Protein AF-A0A7K4CAN7-F1 (afdb_monomer_lite)

pLDDT: mean 80.44, std 15.15, range [40.84, 98.12]

Structure (mmCIF, N/CA/C/O backbone):
data_AF-A0A7K4CAN7-F1
#
_entry.id   AF-A0A7K4CAN7-F1
#
loop_
_atom_site.group_PDB
_atom_site.id
_atom_site.type_symbol
_atom_site.label_atom_id
_atom_site.label_alt_id
_atom_site.label_comp_id
_atom_site.label_asym_id
_atom_site.label_entity_id
_atom_site.label_seq_id
_atom_site.pdbx_PDB_ins_code
_atom_site.Cartn_x
_atom_site.Cartn_y
_atom_site.Cartn_z
_atom_site.occupancy
_atom_site.B_iso_or_equiv
_atom_site.auth_seq_id
_atom_site.auth_comp_id
_atom_site.auth_asym_id
_atom_site.auth_atom_id
_atom_site.pdbx_PDB_model_num
ATOM 1 N N . MET A 1 1 ? 26.490 -13.461 -46.077 1.00 40.84 1 MET A N 1
ATOM 2 C CA . MET A 1 1 ? 25.427 -13.145 -45.101 1.00 40.84 1 MET A CA 1
ATOM 3 C C . MET A 1 1 ? 25.954 -12.012 -44.237 1.00 40.84 1 MET A C 1
ATOM 5 O O . MET A 1 1 ? 26.780 -12.261 -43.373 1.00 40.84 1 MET A O 1
ATOM 9 N N . ALA A 1 2 ? 25.619 -10.766 -44.578 1.00 46.22 2 ALA A N 1
ATOM 10 C CA . ALA A 1 2 ? 26.085 -9.596 -43.839 1.00 46.22 2 ALA A CA 1
ATOM 11 C C . ALA A 1 2 ? 25.209 -9.437 -42.591 1.00 46.22 2 ALA A C 1
ATOM 13 O O . ALA A 1 2 ? 24.004 -9.222 -42.710 1.00 46.22 2 ALA A O 1
ATOM 14 N N . GLY A 1 3 ? 25.801 -9.621 -41.411 1.00 54.19 3 GLY A N 1
ATOM 15 C CA . GLY A 1 3 ? 25.142 -9.324 -40.145 1.00 54.19 3 GLY A CA 1
ATOM 16 C C . GLY A 1 3 ? 24.898 -7.823 -40.062 1.00 54.19 3 GLY A C 1
ATOM 17 O O . GLY A 1 3 ? 25.831 -7.035 -40.172 1.00 54.19 3 GLY A O 1
ATOM 18 N N . THR A 1 4 ? 23.641 -7.421 -39.922 1.00 58.44 4 THR A N 1
ATOM 19 C CA . THR A 1 4 ? 23.259 -6.025 -39.719 1.00 58.44 4 THR A CA 1
ATOM 20 C C . THR A 1 4 ? 23.749 -5.570 -38.346 1.00 58.44 4 THR A C 1
ATOM 22 O O . THR A 1 4 ? 23.140 -5.899 -37.326 1.00 58.44 4 THR A O 1
ATOM 25 N N . GLU A 1 5 ? 24.858 -4.834 -38.307 1.00 65.38 5 GLU A N 1
ATOM 26 C CA . GLU A 1 5 ? 25.271 -4.092 -37.118 1.00 65.38 5 GLU A CA 1
ATOM 27 C C . GLU A 1 5 ? 24.207 -3.037 -36.808 1.00 65.38 5 GLU A C 1
ATOM 29 O O . GLU A 1 5 ? 23.770 -2.270 -37.665 1.00 65.38 5 GLU A O 1
ATOM 34 N N . SER A 1 6 ? 23.720 -3.038 -35.573 1.00 68.75 6 SER A N 1
ATOM 35 C CA . SER A 1 6 ? 22.721 -2.071 -35.142 1.00 68.75 6 SER A CA 1
ATOM 36 C C . SER A 1 6 ? 23.409 -0.745 -34.824 1.00 68.75 6 SER A C 1
ATOM 38 O O . SER A 1 6 ? 24.356 -0.754 -34.040 1.00 68.75 6 SER A O 1
ATOM 40 N N . PRO A 1 7 ? 22.918 0.396 -35.337 1.00 75.06 7 PRO A N 1
ATOM 41 C CA . PRO A 1 7 ? 23.566 1.699 -35.160 1.00 75.06 7 PRO A CA 1
ATOM 42 C C . PRO A 1 7 ? 23.444 2.260 -33.732 1.00 75.06 7 PRO A C 1
ATOM 44 O O . PRO A 1 7 ? 23.901 3.365 -33.452 1.00 75.06 7 PRO A O 1
ATOM 47 N N . HIS A 1 8 ? 22.790 1.535 -32.823 1.00 74.25 8 HIS A N 1
ATOM 48 C CA . HIS A 1 8 ? 22.516 2.006 -31.473 1.00 74.25 8 HIS A CA 1
ATOM 49 C C . HIS A 1 8 ? 23.664 1.681 -30.526 1.00 74.25 8 HIS A C 1
ATOM 51 O O . HIS A 1 8 ? 24.154 0.551 -30.489 1.00 74.25 8 HIS A O 1
ATOM 57 N N . SER A 1 9 ? 24.041 2.664 -29.703 1.00 86.62 9 SER A N 1
ATOM 58 C CA . SER A 1 9 ? 25.082 2.458 -28.703 1.00 86.62 9 SER A CA 1
ATOM 59 C C . SER A 1 9 ? 24.679 1.329 -27.736 1.00 86.62 9 SER A C 1
ATOM 61 O O . SER A 1 9 ? 23.508 1.229 -27.343 1.00 86.62 9 SER A O 1
ATOM 63 N N . PRO A 1 10 ? 25.629 0.476 -27.312 1.00 87.06 10 PRO A N 1
ATOM 64 C CA . PRO A 1 10 ? 25.378 -0.559 -26.306 1.00 87.06 10 PRO A CA 1
ATOM 65 C C . PRO A 1 10 ? 24.750 -0.002 -25.021 1.00 87.06 10 PRO A C 1
ATOM 67 O O . PRO A 1 10 ? 23.915 -0.655 -24.398 1.00 87.06 10 PRO A O 1
ATOM 70 N N . LEU A 1 11 ? 25.090 1.241 -24.671 1.00 89.12 11 LEU A N 1
ATOM 71 C CA . LEU A 1 11 ? 24.530 1.952 -23.527 1.00 89.12 11 LEU A CA 1
ATOM 72 C C . LEU A 1 11 ? 23.033 2.233 -23.705 1.00 89.12 11 LEU A C 1
ATOM 74 O O . LEU A 1 11 ? 22.258 1.978 -22.789 1.00 89.12 11 LEU A O 1
ATOM 78 N N . ALA A 1 12 ? 22.600 2.686 -24.885 1.00 91.12 12 ALA A N 1
ATOM 79 C CA . ALA A 1 12 ? 21.184 2.952 -25.147 1.00 91.12 12 ALA A CA 1
ATOM 80 C C . ALA A 1 12 ? 20.324 1.686 -25.009 1.00 91.12 12 ALA A C 1
ATOM 82 O O . ALA A 1 12 ? 19.218 1.731 -24.472 1.00 91.12 12 ALA A O 1
ATOM 83 N N . ARG A 1 13 ? 20.855 0.537 -25.440 1.00 90.12 13 ARG A N 1
ATOM 84 C CA . ARG A 1 13 ? 20.190 -0.767 -25.297 1.00 90.12 13 ARG A CA 1
ATOM 85 C C . ARG A 1 13 ? 20.061 -1.193 -23.839 1.00 90.12 13 ARG A C 1
ATOM 87 O O . ARG A 1 13 ? 19.011 -1.688 -23.442 1.00 90.12 13 ARG A O 1
ATOM 94 N N . LEU A 1 14 ? 21.106 -0.972 -23.046 1.00 94.56 14 LEU A N 1
ATOM 95 C CA . LEU A 1 14 ? 21.099 -1.271 -21.617 1.00 94.56 14 LEU A CA 1
ATOM 96 C C . LEU A 1 14 ? 20.100 -0.387 -20.860 1.00 94.56 14 LEU A C 1
ATOM 98 O O . LEU A 1 14 ? 19.340 -0.897 -20.042 1.00 94.56 14 LEU A O 1
ATOM 102 N N . VAL A 1 15 ? 20.039 0.908 -21.176 1.00 95.88 15 VAL A N 1
ATOM 103 C CA . VAL A 1 15 ? 19.05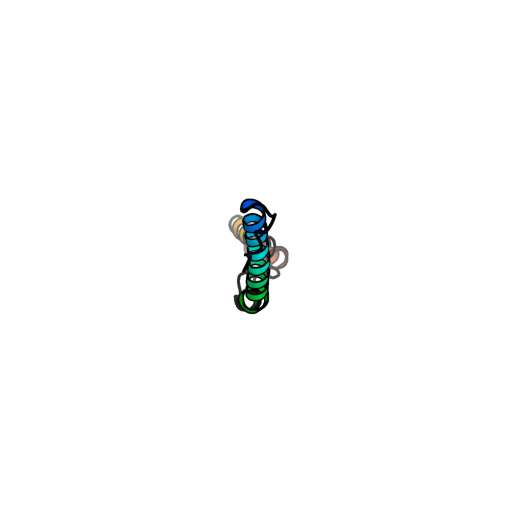8 1.825 -20.576 1.00 95.88 15 VAL A CA 1
ATOM 104 C C . VAL A 1 15 ? 17.634 1.406 -20.931 1.00 95.88 15 VAL A C 1
ATOM 106 O O . VAL A 1 15 ? 16.793 1.304 -20.043 1.00 95.88 15 VAL A O 1
ATOM 109 N N . LEU A 1 16 ? 17.366 1.095 -22.204 1.00 94.62 16 LEU A N 1
ATOM 110 C CA . LEU A 1 16 ? 16.051 0.608 -22.624 1.00 94.62 16 LEU A CA 1
ATOM 111 C C . LEU A 1 16 ? 15.666 -0.674 -21.876 1.00 94.62 16 LEU A C 1
ATOM 113 O O . LEU A 1 16 ? 14.548 -0.785 -21.381 1.00 94.62 16 LEU A O 1
ATOM 117 N N . PHE A 1 17 ? 16.605 -1.611 -21.733 1.00 96.50 17 PHE A N 1
ATOM 118 C CA . PHE A 1 17 ? 16.388 -2.843 -20.980 1.00 96.50 17 PHE A CA 1
ATOM 119 C C . PHE A 1 17 ? 16.042 -2.572 -19.509 1.00 96.50 17 PHE A C 1
ATOM 121 O O . PHE A 1 17 ? 15.079 -3.139 -18.994 1.00 96.50 17 PHE A O 1
ATOM 128 N N . MET A 1 18 ? 16.775 -1.673 -18.847 1.00 97.88 18 MET A N 1
ATOM 129 C CA . MET A 1 18 ? 16.491 -1.276 -17.464 1.00 97.88 18 MET A CA 1
ATOM 130 C C . MET A 1 18 ? 15.103 -0.644 -17.320 1.00 97.88 18 MET A C 1
ATOM 132 O O . MET A 1 18 ? 14.370 -0.991 -16.397 1.00 97.88 18 MET A O 1
ATOM 136 N N . VAL A 1 19 ? 14.712 0.232 -18.250 1.00 97.81 19 VAL A N 1
ATOM 137 C CA . VAL A 1 19 ? 13.378 0.855 -18.256 1.00 97.81 19 VAL A CA 1
ATOM 138 C C . VAL A 1 19 ? 12.287 -0.201 -18.436 1.00 97.81 19 VAL A C 1
ATOM 140 O O . VAL A 1 19 ? 11.319 -0.216 -17.677 1.00 97.81 19 VAL A O 1
ATOM 143 N N . CYS A 1 20 ? 12.452 -1.126 -19.383 1.00 98.00 20 CYS A N 1
ATOM 144 C CA . CYS A 1 20 ? 11.504 -2.221 -19.583 1.00 98.00 20 CYS A CA 1
ATOM 145 C C . CYS A 1 20 ? 11.372 -3.102 -18.332 1.00 98.00 20 CYS A C 1
ATOM 147 O O . CYS A 1 20 ? 10.256 -3.450 -17.949 1.00 98.00 20 CYS A O 1
ATOM 149 N N . MET A 1 21 ? 12.488 -3.420 -17.669 1.00 97.69 21 MET A N 1
ATOM 150 C CA . MET A 1 21 ? 12.483 -4.190 -16.423 1.00 97.69 21 MET A CA 1
ATOM 151 C C . MET A 1 21 ? 11.795 -3.440 -15.280 1.00 97.69 21 MET A C 1
ATOM 153 O O . MET A 1 21 ? 11.029 -4.047 -14.536 1.00 97.69 21 MET A O 1
ATOM 157 N N . ALA A 1 22 ? 11.994 -2.126 -15.164 1.00 98.00 22 ALA A N 1
ATOM 158 C CA . ALA A 1 22 ? 11.326 -1.309 -14.152 1.00 98.00 22 ALA A CA 1
ATOM 159 C C . ALA A 1 22 ? 9.802 -1.266 -14.358 1.00 98.00 22 ALA A C 1
ATOM 161 O O . ALA A 1 22 ? 9.041 -1.413 -13.398 1.00 98.00 22 ALA A O 1
ATOM 162 N N . ILE A 1 23 ? 9.349 -1.122 -15.609 1.00 98.12 23 ILE A N 1
ATOM 163 C CA . ILE A 1 23 ? 7.921 -1.161 -15.955 1.00 98.12 23 ILE A CA 1
ATOM 164 C C . ILE A 1 23 ? 7.338 -2.539 -15.626 1.00 98.12 23 ILE A C 1
ATOM 166 O O . ILE A 1 23 ? 6.333 -2.626 -14.922 1.00 98.12 23 ILE A O 1
ATOM 170 N N . ALA A 1 24 ? 7.985 -3.615 -16.081 1.00 97.81 24 ALA A N 1
ATOM 171 C CA . ALA A 1 24 ? 7.535 -4.979 -15.814 1.00 97.81 24 ALA A CA 1
ATOM 172 C C . ALA A 1 24 ? 7.469 -5.272 -14.305 1.00 97.81 24 ALA A C 1
ATOM 174 O O . ALA A 1 24 ? 6.458 -5.776 -13.819 1.00 97.81 24 ALA A O 1
ATOM 175 N N . GLY A 1 25 ? 8.503 -4.887 -13.551 1.00 97.69 25 GLY A N 1
ATOM 176 C CA . GLY A 1 25 ? 8.543 -5.038 -12.097 1.00 97.69 25 GLY A CA 1
ATOM 177 C C . GLY A 1 25 ? 7.424 -4.272 -11.390 1.00 97.69 25 GLY A C 1
ATOM 178 O O . GLY A 1 25 ? 6.786 -4.817 -10.493 1.00 97.69 25 GLY A O 1
ATOM 179 N N . SER A 1 26 ? 7.124 -3.050 -11.839 1.00 97.75 26 SER A N 1
ATOM 180 C CA . SER A 1 26 ? 6.048 -2.226 -11.268 1.00 97.75 26 SER A CA 1
ATOM 181 C C . SER A 1 26 ? 4.665 -2.846 -11.486 1.00 97.75 26 SER A C 1
ATOM 183 O O . SER A 1 26 ? 3.840 -2.843 -10.575 1.00 97.75 26 SER A O 1
ATOM 185 N N . LEU A 1 27 ? 4.414 -3.421 -12.669 1.00 98.06 27 LEU A N 1
ATOM 186 C CA . LEU A 1 27 ? 3.159 -4.122 -12.961 1.00 98.06 27 LEU A CA 1
ATOM 187 C C . LEU A 1 27 ? 2.999 -5.370 -12.088 1.00 98.06 27 LEU A C 1
ATOM 189 O O . LEU A 1 27 ? 1.942 -5.573 -11.492 1.00 98.06 27 LEU A O 1
ATOM 193 N N . VAL A 1 28 ? 4.052 -6.181 -11.966 1.00 97.75 28 VAL A N 1
ATOM 194 C CA . VAL A 1 28 ? 4.029 -7.385 -11.123 1.00 97.75 28 VAL A CA 1
ATOM 195 C C . VAL A 1 28 ? 3.799 -7.010 -9.659 1.00 97.75 28 VAL A C 1
ATOM 197 O O . VAL A 1 28 ? 2.899 -7.562 -9.031 1.00 97.75 28 VAL A O 1
ATOM 200 N N . ALA A 1 29 ? 4.525 -6.021 -9.135 1.00 95.69 29 ALA A N 1
ATOM 201 C CA . ALA A 1 29 ? 4.332 -5.538 -7.770 1.00 95.69 29 ALA A CA 1
ATOM 202 C C . ALA A 1 29 ? 2.905 -5.012 -7.542 1.00 95.69 29 ALA A C 1
ATOM 204 O O . ALA A 1 29 ? 2.273 -5.362 -6.550 1.00 95.69 29 ALA A O 1
ATOM 205 N N . GLY A 1 30 ? 2.360 -4.235 -8.484 1.00 95.94 30 GLY A N 1
ATOM 206 C CA . GLY A 1 30 ? 0.987 -3.734 -8.402 1.00 95.94 30 GLY A CA 1
ATOM 207 C C . GLY A 1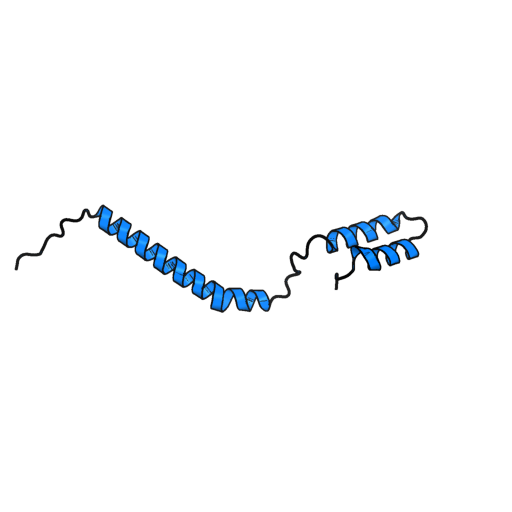 30 ? -0.059 -4.853 -8.405 1.00 95.94 30 GLY A C 1
ATOM 208 O O . GLY A 1 30 ? -0.988 -4.832 -7.599 1.00 95.94 30 GLY A O 1
ATOM 209 N N . THR A 1 31 ? 0.098 -5.861 -9.269 1.00 97.31 31 THR A N 1
ATOM 210 C CA . THR A 1 31 ? -0.813 -7.021 -9.293 1.00 97.31 31 THR A CA 1
ATOM 211 C C . THR A 1 31 ? -0.724 -7.854 -8.018 1.00 97.31 31 THR A C 1
ATOM 213 O O . THR A 1 31 ? -1.764 -8.241 -7.488 1.00 97.31 31 THR A O 1
ATOM 216 N N . HIS A 1 32 ? 0.481 -8.072 -7.483 1.00 96.12 32 HIS A N 1
ATOM 217 C CA . HIS A 1 32 ? 0.670 -8.733 -6.193 1.00 96.12 32 HIS A CA 1
ATOM 218 C C . HIS A 1 32 ? 0.006 -7.939 -5.059 1.00 96.12 32 HIS A C 1
ATOM 220 O O . HIS A 1 32 ? -0.747 -8.511 -4.273 1.00 96.12 32 HIS A O 1
ATOM 226 N N . TYR A 1 33 ? 0.187 -6.615 -5.035 1.00 93.44 33 TYR A N 1
ATOM 227 C CA . TYR A 1 33 ? -0.450 -5.738 -4.053 1.00 93.44 33 TYR A CA 1
ATOM 228 C C . TYR A 1 33 ? -1.978 -5.829 -4.099 1.00 93.44 33 TYR A C 1
ATOM 230 O O . TYR A 1 33 ? -2.633 -5.980 -3.070 1.00 93.44 33 TYR A O 1
ATOM 238 N N . TYR A 1 34 ? -2.563 -5.793 -5.297 1.00 94.88 34 TYR A N 1
ATOM 239 C CA . TYR A 1 34 ? -4.013 -5.865 -5.461 1.00 94.88 34 TYR A CA 1
ATOM 240 C C . TYR A 1 34 ? -4.599 -7.242 -5.128 1.00 94.88 34 TYR A C 1
ATOM 242 O O . TYR A 1 34 ? -5.643 -7.324 -4.482 1.00 94.88 34 TYR A O 1
ATOM 250 N N . ALA A 1 35 ? -3.956 -8.319 -5.583 1.00 95.06 35 ALA A N 1
ATOM 251 C CA . ALA A 1 35 ? -4.505 -9.669 -5.485 1.00 95.06 35 ALA A CA 1
ATOM 252 C C . ALA A 1 35 ? -4.167 -10.379 -4.167 1.00 95.06 35 ALA A C 1
ATOM 254 O O . ALA A 1 35 ? -4.927 -11.249 -3.746 1.00 95.06 35 ALA A O 1
ATOM 255 N N . ILE A 1 36 ? -3.043 -10.037 -3.534 1.00 92.94 36 ILE A N 1
ATOM 256 C CA . ILE A 1 36 ? -2.532 -10.717 -2.339 1.00 92.94 36 ILE A CA 1
ATOM 257 C C . ILE A 1 36 ? -2.533 -9.765 -1.149 1.00 92.94 36 ILE A C 1
ATOM 259 O O . ILE A 1 36 ? -3.232 -10.025 -0.168 1.00 92.94 36 ILE A O 1
ATOM 263 N N . ASP A 1 37 ? -1.815 -8.644 -1.249 1.00 89.50 37 ASP A N 1
ATOM 264 C CA . ASP A 1 37 ? -1.570 -7.787 -0.085 1.00 89.50 37 ASP A CA 1
ATOM 265 C C . ASP A 1 37 ? -2.861 -7.109 0.398 1.00 89.50 37 ASP A C 1
ATOM 267 O O . ASP A 1 37 ? -3.141 -7.109 1.592 1.00 89.50 37 ASP A O 1
ATOM 271 N N . LEU A 1 38 ? -3.698 -6.592 -0.509 1.00 88.31 38 LEU A N 1
ATOM 272 C CA . LEU A 1 38 ? -4.969 -5.941 -0.166 1.00 88.31 38 LEU A CA 1
ATOM 273 C C . LEU A 1 38 ? -5.970 -6.897 0.517 1.00 88.31 38 LEU A C 1
ATOM 275 O O . LEU A 1 38 ? -6.505 -6.539 1.569 1.00 88.31 38 LEU A O 1
ATOM 279 N N . PRO A 1 39 ? -6.253 -8.104 -0.014 1.00 87.75 39 PRO A N 1
ATOM 280 C CA . PRO A 1 39 ? -7.089 -9.077 0.686 1.00 87.75 39 PRO A CA 1
ATOM 281 C C . PRO A 1 39 ? -6.509 -9.518 2.030 1.00 87.75 39 PRO A C 1
ATOM 283 O O . PRO A 1 39 ? -7.261 -9.658 2.994 1.00 87.75 39 PRO A O 1
ATOM 286 N N . GLN A 1 40 ? -5.188 -9.701 2.120 1.00 85.56 40 GLN A N 1
ATOM 287 C CA . GLN A 1 40 ? -4.536 -10.045 3.382 1.00 85.56 40 GLN A CA 1
ATOM 288 C C . GLN A 1 40 ? -4.664 -8.916 4.407 1.00 85.56 40 GLN A C 1
ATOM 290 O O . GLN A 1 40 ? -5.041 -9.187 5.543 1.00 85.56 40 GLN A O 1
ATOM 295 N N . GLN A 1 41 ? -4.455 -7.660 4.009 1.00 77.75 41 GLN A N 1
ATOM 296 C CA . GLN A 1 41 ? -4.628 -6.494 4.881 1.00 77.75 41 GLN A CA 1
ATOM 297 C C . GLN A 1 41 ? -6.054 -6.383 5.423 1.00 77.75 41 GLN A C 1
ATOM 299 O O . GLN A 1 41 ? -6.231 -6.092 6.598 1.00 77.75 41 GLN A O 1
ATOM 304 N N . LYS A 1 42 ? -7.074 -6.676 4.609 1.00 73.12 42 LYS A N 1
ATOM 305 C CA . LYS A 1 42 ? -8.477 -6.682 5.066 1.00 73.12 42 LYS A CA 1
ATOM 306 C C . LYS A 1 42 ? -8.803 -7.815 6.038 1.00 73.12 42 LYS A C 1
ATOM 308 O O . LYS A 1 42 ? -9.783 -7.721 6.768 1.00 73.12 42 LYS A O 1
ATOM 313 N N . ASN A 1 43 ? -8.032 -8.899 6.004 1.00 70.31 43 ASN A N 1
ATOM 314 C CA . ASN A 1 43 ? -8.256 -10.074 6.839 1.00 70.31 43 ASN A CA 1
ATOM 315 C C . ASN A 1 43 ? -7.503 -10.007 8.176 1.00 70.31 43 ASN A C 1
ATOM 317 O O . ASN A 1 43 ? -7.804 -10.764 9.098 1.00 70.31 43 ASN A O 1
ATOM 321 N N . VAL A 1 44 ? -6.526 -9.110 8.298 1.00 66.75 44 VAL A N 1
ATOM 322 C CA . VAL A 1 44 ? -5.909 -8.802 9.583 1.00 66.75 44 VAL A CA 1
ATOM 323 C C . VAL A 1 44 ? -6.736 -7.690 10.225 1.00 66.75 44 VAL A C 1
ATOM 325 O O . VAL A 1 44 ? -6.778 -6.575 9.717 1.00 66.75 44 VAL A O 1
ATOM 328 N N . GLN A 1 45 ? -7.374 -7.973 11.366 1.00 60.91 45 GLN A N 1
ATOM 329 C CA . GLN A 1 45 ? -7.810 -6.921 12.290 1.00 60.91 45 GLN A CA 1
ATOM 330 C C . GLN A 1 45 ? -6.557 -6.285 12.905 1.00 60.91 45 GLN A C 1
ATOM 332 O O . GLN A 1 45 ? -6.205 -6.539 14.054 1.00 60.91 45 GLN A O 1
ATOM 337 N N . THR A 1 46 ? -5.807 -5.514 12.121 1.00 58.62 46 THR A N 1
ATOM 338 C CA . THR A 1 46 ? -4.891 -4.545 12.713 1.00 58.62 46 THR A CA 1
ATOM 339 C C . THR A 1 46 ? -5.769 -3.470 13.337 1.00 58.62 46 THR A C 1
ATOM 341 O O . THR A 1 46 ? -6.713 -3.050 12.658 1.00 58.62 46 THR A O 1
ATOM 344 N N . PRO A 1 47 ? -5.508 -3.018 14.580 1.00 57.16 47 PRO A N 1
ATOM 345 C CA . PRO A 1 47 ? -6.167 -1.821 15.079 1.00 57.16 47 PRO A CA 1
ATOM 346 C C . PRO A 1 47 ? -5.993 -0.760 14.000 1.00 57.16 47 PRO A C 1
ATOM 348 O O . PRO A 1 47 ? -4.876 -0.559 13.509 1.00 57.16 47 PRO A O 1
ATOM 351 N N . GLU A 1 48 ? -7.106 -0.186 13.542 1.00 57.25 48 GLU A N 1
ATOM 352 C CA . GLU A 1 48 ? -7.047 0.923 12.604 1.00 57.25 48 GLU A CA 1
ATOM 353 C C . GLU A 1 48 ? -6.013 1.914 13.144 1.00 57.25 48 GLU A C 1
ATOM 355 O O . GLU A 1 48 ? -5.901 2.121 14.358 1.00 57.25 48 GLU A O 1
ATOM 360 N N . ASN A 1 49 ? -5.312 2.612 12.255 1.00 54.38 49 ASN A N 1
ATOM 361 C CA . ASN A 1 49 ? -4.815 3.937 12.608 1.00 54.38 49 ASN A CA 1
ATOM 362 C C . ASN A 1 49 ? -6.032 4.872 12.779 1.00 54.38 49 ASN A C 1
ATOM 364 O O . ASN A 1 49 ? -6.130 5.896 12.109 1.00 54.38 49 ASN A O 1
ATOM 368 N N . ALA A 1 50 ? -6.988 4.475 13.626 1.00 54.31 50 ALA A N 1
ATOM 369 C CA . ALA A 1 50 ? -8.085 5.254 14.142 1.00 54.31 50 ALA A CA 1
ATOM 370 C C . ALA A 1 50 ? -7.424 6.287 15.042 1.00 54.31 50 ALA A C 1
ATOM 372 O O . ALA A 1 50 ? -7.198 6.077 16.232 1.00 54.31 50 ALA A O 1
ATOM 373 N N . GLU A 1 51 ? -6.942 7.326 14.370 1.00 54.09 51 GLU A N 1
ATOM 374 C CA . GLU A 1 51 ? -6.873 8.697 14.827 1.00 54.09 51 GLU A CA 1
ATOM 375 C C . GLU A 1 51 ? -7.138 8.832 16.330 1.00 54.09 51 GLU A C 1
ATOM 377 O O . GLU A 1 51 ? -8.271 8.996 16.749 1.00 54.09 51 GLU A O 1
ATOM 382 N N . ASN A 1 52 ? -6.072 8.714 17.128 1.00 54.09 52 ASN A N 1
ATOM 383 C CA . ASN A 1 52 ? -5.877 9.323 18.449 1.00 54.09 52 ASN A CA 1
ATOM 384 C C . ASN A 1 52 ? -6.890 9.051 19.593 1.00 54.09 52 ASN A C 1
ATOM 386 O O . ASN A 1 52 ? -6.573 9.341 20.747 1.00 54.09 52 ASN A O 1
ATOM 390 N N . ASN A 1 53 ? -8.054 8.453 19.339 1.00 56.97 53 ASN A N 1
ATOM 391 C CA . ASN A 1 53 ? -9.129 8.291 20.321 1.00 56.97 53 ASN A CA 1
ATOM 392 C C . ASN A 1 53 ? -8.742 7.288 21.407 1.00 56.97 53 ASN A C 1
ATOM 394 O O . ASN A 1 53 ? -9.083 7.457 22.572 1.00 56.97 53 ASN A O 1
ATOM 398 N N . ASN A 1 54 ? -7.932 6.285 21.062 1.00 68.00 54 ASN A N 1
ATOM 399 C CA . ASN A 1 54 ? -7.439 5.331 22.049 1.00 68.00 54 ASN A CA 1
ATOM 400 C C . ASN A 1 54 ? -6.418 5.979 23.006 1.00 68.00 54 ASN A C 1
ATOM 402 O O . ASN A 1 54 ? -6.428 5.714 24.204 1.00 68.00 54 ASN A O 1
ATOM 406 N N . ILE A 1 55 ? -5.582 6.900 22.508 1.00 73.50 55 ILE A N 1
ATOM 407 C CA . ILE A 1 55 ? -4.620 7.637 23.343 1.00 73.50 55 ILE A CA 1
ATOM 408 C C . ILE A 1 55 ? -5.359 8.608 24.268 1.00 73.50 55 ILE A C 1
ATOM 410 O O . ILE A 1 55 ? -5.079 8.631 25.467 1.00 73.50 55 ILE A O 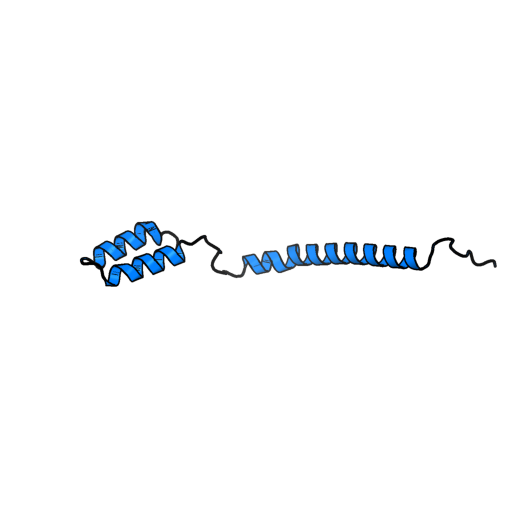1
ATOM 414 N N . ASN A 1 56 ? -6.331 9.357 23.743 1.00 77.62 56 ASN A N 1
ATOM 415 C CA . ASN A 1 56 ? -7.139 10.277 24.543 1.00 77.62 56 ASN A CA 1
ATOM 416 C C . ASN A 1 56 ? -7.978 9.534 25.590 1.00 77.62 56 ASN A C 1
ATOM 418 O O . ASN A 1 56 ? -7.996 9.941 26.749 1.00 77.62 56 ASN A O 1
ATOM 422 N N . CYS A 1 57 ? -8.581 8.397 25.230 1.00 80.62 57 CYS A N 1
ATOM 423 C CA . CYS A 1 57 ? -9.300 7.530 26.161 1.00 80.62 57 CYS A CA 1
ATOM 424 C C . CYS A 1 57 ? -8.392 7.036 27.302 1.00 80.62 57 CYS A C 1
ATOM 426 O O . CYS A 1 57 ? -8.739 7.175 28.479 1.00 80.62 57 CYS A O 1
ATOM 428 N N . ILE A 1 58 ? -7.202 6.510 26.981 1.00 81.81 58 ILE A N 1
ATOM 429 C CA . ILE A 1 58 ? -6.242 6.022 27.985 1.00 81.81 58 ILE A CA 1
ATOM 430 C C . ILE A 1 58 ? -5.772 7.166 28.892 1.00 81.81 58 ILE A C 1
ATOM 432 O O . ILE A 1 58 ? -5.716 6.998 30.112 1.00 81.81 58 ILE A O 1
ATOM 436 N N . LEU A 1 59 ? -5.472 8.335 28.321 1.00 84.31 59 LEU A N 1
ATOM 437 C CA . LEU A 1 59 ? -5.031 9.504 29.078 1.00 84.31 59 LEU A CA 1
ATOM 438 C C . LEU A 1 59 ? -6.145 10.046 29.990 1.00 84.31 59 LEU A C 1
ATOM 440 O O . LEU A 1 59 ? -5.888 10.359 31.153 1.00 84.31 59 LEU A O 1
ATOM 444 N N . CYS A 1 60 ? -7.384 10.093 29.496 1.00 85.56 60 CYS A N 1
ATOM 445 C CA . CYS A 1 60 ? -8.561 10.503 30.260 1.00 85.56 60 CYS A CA 1
ATOM 446 C C . CYS A 1 60 ? -8.783 9.565 31.457 1.00 85.56 60 CYS A C 1
ATOM 448 O O . CYS A 1 60 ? -8.855 10.013 32.602 1.00 85.56 60 CYS A O 1
ATOM 450 N N . LEU A 1 61 ? -8.762 8.247 31.226 1.00 85.50 61 LEU A N 1
ATOM 451 C CA . LEU A 1 61 ? -8.894 7.242 32.287 1.00 85.50 61 LEU A CA 1
ATOM 452 C C . LEU A 1 61 ? -7.749 7.290 33.307 1.00 85.50 61 LEU A C 1
ATOM 454 O O . LEU A 1 61 ? -7.981 7.055 34.496 1.00 85.50 61 LEU A O 1
ATOM 458 N N . HIS A 1 62 ? -6.525 7.586 32.863 1.00 87.00 62 HIS A N 1
ATOM 459 C CA . HIS A 1 62 ? -5.373 7.746 33.747 1.00 87.00 62 HIS A CA 1
ATOM 460 C C . HIS A 1 62 ? -5.534 8.968 34.663 1.00 87.00 62 HIS A C 1
ATOM 462 O O . HIS A 1 62 ? -5.312 8.868 35.870 1.00 87.00 62 HIS A O 1
ATOM 468 N N . ASN A 1 63 ? -5.991 10.099 34.122 1.00 85.88 63 ASN A N 1
ATOM 469 C CA . ASN A 1 63 ? -6.209 11.321 34.901 1.00 85.88 63 ASN A CA 1
ATOM 470 C C . ASN A 1 63 ? -7.344 11.177 35.930 1.00 85.88 63 ASN A C 1
ATOM 472 O O . ASN A 1 63 ? -7.268 11.779 36.999 1.00 85.88 63 ASN A O 1
ATOM 476 N N . CYS A 1 64 ? -8.322 10.296 35.691 1.00 88.56 64 CYS A N 1
ATOM 477 C CA . CYS A 1 64 ? -9.364 9.989 36.676 1.00 88.56 64 CYS A CA 1
ATOM 478 C C . CYS A 1 64 ? -8.851 9.309 37.958 1.00 88.56 64 CYS A C 1
ATOM 480 O O . CYS A 1 64 ? -9.618 9.165 38.905 1.00 88.56 64 CYS A O 1
ATOM 482 N N . GLN A 1 65 ? -7.593 8.853 38.022 1.00 83.38 65 GLN A N 1
ATOM 483 C CA . GLN A 1 65 ? -7.031 8.300 39.265 1.00 83.38 65 GLN A CA 1
ATOM 484 C C . GLN A 1 65 ? -6.776 9.367 40.334 1.00 83.38 65 GLN A C 1
ATOM 486 O O . GLN A 1 65 ? -6.698 9.038 41.515 1.00 83.38 65 GLN A O 1
ATOM 491 N N . VAL A 1 66 ? -6.633 10.623 39.913 1.00 85.19 66 VAL A N 1
ATOM 492 C CA . VAL A 1 66 ? -6.335 11.767 40.784 1.00 85.19 66 VAL A CA 1
ATOM 493 C C . VAL A 1 66 ? -7.563 12.659 40.992 1.00 85.19 66 VAL A C 1
ATOM 495 O O . VAL A 1 66 ? -7.477 13.664 41.694 1.00 85.19 66 VAL A O 1
ATOM 498 N N . ASP A 1 67 ? -8.695 12.296 40.384 1.00 85.25 67 ASP A N 1
ATOM 499 C CA . ASP A 1 67 ? -9.946 13.042 40.471 1.00 85.25 67 ASP A CA 1
ATOM 500 C C . ASP A 1 67 ? -10.677 12.765 41.793 1.00 85.25 67 ASP A C 1
ATOM 502 O O . ASP A 1 67 ? -10.608 11.672 42.360 1.00 85.25 67 ASP A O 1
ATOM 506 N N . SER A 1 68 ? -11.396 13.772 42.284 1.00 85.00 68 SER A N 1
ATOM 507 C CA . SER A 1 68 ? -12.215 13.682 43.494 1.00 85.00 68 SER A CA 1
ATOM 508 C C . SER A 1 68 ? -13.431 12.758 43.353 1.00 85.00 68 SER A C 1
ATOM 510 O O . SER A 1 68 ? -13.891 12.216 44.358 1.00 85.00 68 SER A O 1
ATOM 512 N N . ASP A 1 69 ? -13.935 12.554 42.131 1.00 86.94 69 ASP A N 1
ATOM 513 C CA . ASP A 1 69 ? -14.979 11.584 41.795 1.00 86.94 69 ASP A CA 1
ATOM 514 C C . ASP A 1 69 ? -14.540 10.693 40.611 1.00 86.94 69 ASP A C 1
ATOM 516 O O . ASP A 1 69 ? -14.907 10.911 39.446 1.00 86.94 69 ASP A O 1
ATOM 520 N N . PRO A 1 70 ? -13.76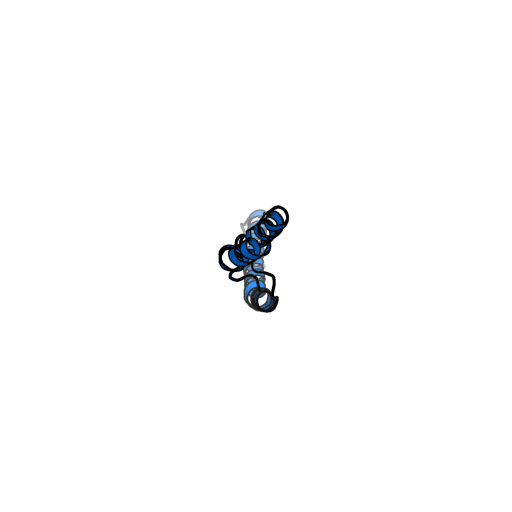9 9.629 40.895 1.00 82.06 70 PRO A N 1
ATOM 521 C CA . PRO A 1 70 ? -13.218 8.754 39.866 1.00 82.06 70 PRO A CA 1
ATOM 522 C C . PRO A 1 70 ? -14.294 7.983 39.089 1.00 82.06 70 PRO A C 1
ATOM 524 O O . PRO A 1 70 ? -14.021 7.511 37.983 1.00 82.06 70 PRO A O 1
ATOM 527 N N . ILE A 1 71 ? -15.504 7.824 39.639 1.00 85.38 71 ILE A N 1
ATOM 528 C CA . ILE A 1 71 ? -16.589 7.077 38.990 1.00 85.38 71 ILE A CA 1
ATOM 529 C C . ILE A 1 71 ? -17.241 7.949 37.917 1.00 85.38 71 ILE A C 1
ATOM 531 O O . ILE A 1 71 ? -17.360 7.517 36.764 1.00 85.38 71 ILE A O 1
ATOM 535 N N . SER A 1 72 ? -17.601 9.185 38.264 1.00 87.62 72 SER A N 1
ATOM 536 C CA . SER A 1 72 ? -18.169 10.135 37.301 1.00 87.62 72 SER A CA 1
ATOM 537 C C . SER A 1 72 ? -17.164 10.482 36.202 1.00 87.62 72 SER A C 1
ATOM 539 O O . SER A 1 72 ? -17.519 10.452 35.023 1.00 87.62 72 SER A O 1
ATOM 541 N N . CYS A 1 73 ? -15.891 10.691 36.564 1.00 85.81 73 CYS A N 1
ATOM 542 C CA . CYS A 1 73 ? -14.813 10.953 35.606 1.00 85.81 73 CYS A CA 1
ATOM 543 C C . CYS A 1 73 ? -14.657 9.813 34.585 1.00 85.81 73 CYS A C 1
ATOM 545 O O . CYS A 1 73 ? -14.664 10.044 33.376 1.00 85.81 73 CYS A O 1
ATOM 547 N N . ARG A 1 74 ? -14.601 8.553 35.046 1.00 86.69 74 ARG A N 1
ATOM 548 C CA . ARG A 1 74 ? -14.483 7.390 34.145 1.00 86.69 74 ARG A CA 1
ATOM 549 C C . ARG A 1 74 ? -15.683 7.236 33.219 1.00 86.69 74 ARG A C 1
ATOM 551 O O . ARG A 1 74 ? -15.506 6.802 32.084 1.00 86.69 74 ARG A O 1
ATOM 558 N N . THR A 1 75 ? -16.881 7.548 33.707 1.00 85.25 75 THR A N 1
ATOM 559 C CA . THR A 1 75 ? -18.112 7.456 32.911 1.00 85.25 75 THR A CA 1
ATOM 560 C C . THR A 1 75 ? -18.106 8.515 31.807 1.00 85.25 75 THR A C 1
ATOM 562 O O . THR A 1 75 ? -18.265 8.170 30.642 1.00 85.25 75 THR A O 1
ATOM 565 N N . GLY A 1 76 ? -17.755 9.765 32.135 1.00 85.25 76 GLY A N 1
ATOM 566 C CA . GLY A 1 76 ? -17.593 10.833 31.143 1.00 85.25 76 GLY A CA 1
ATOM 567 C C . GLY A 1 76 ? -16.503 10.542 30.105 1.00 85.25 76 GLY A C 1
ATOM 568 O O . GLY A 1 76 ? -16.738 10.717 28.912 1.00 85.25 76 GLY A O 1
ATOM 569 N N . CYS A 1 77 ? -15.343 10.019 30.523 1.00 84.81 77 CYS A N 1
ATOM 570 C CA . CYS A 1 77 ? -14.287 9.608 29.588 1.00 84.81 77 CYS A CA 1
ATOM 571 C C . CYS A 1 77 ? -14.765 8.521 28.618 1.00 84.81 77 CYS A C 1
ATOM 573 O O . CYS A 1 77 ? -14.417 8.552 27.438 1.00 84.81 77 CYS A O 1
ATOM 575 N N . LYS A 1 78 ? -15.566 7.561 29.103 1.00 82.75 78 LYS A N 1
ATOM 576 C CA . LYS A 1 78 ? -16.112 6.494 28.260 1.00 82.75 78 LYS A CA 1
ATOM 577 C C . LYS A 1 78 ? -17.064 7.020 27.192 1.00 82.75 78 LYS A C 1
ATOM 579 O O . LYS A 1 78 ? -16.990 6.556 26.058 1.00 82.75 78 LYS A O 1
ATOM 584 N N . ASP A 1 79 ? -17.904 7.981 27.555 1.00 80.94 79 ASP A N 1
ATOM 585 C CA . ASP A 1 79 ? -18.926 8.527 26.662 1.00 80.94 79 ASP A CA 1
ATOM 586 C C . ASP A 1 79 ? -18.357 9.531 25.644 1.00 80.94 79 ASP A C 1
ATOM 588 O O . ASP A 1 79 ? -18.876 9.632 24.533 1.00 80.94 79 ASP A O 1
ATOM 592 N N . LEU A 1 80 ? -17.294 10.263 26.003 1.00 75.75 80 LEU A N 1
ATOM 593 C CA . LEU A 1 80 ? -16.730 11.346 25.186 1.00 75.75 80 LEU A CA 1
ATOM 594 C C . LEU A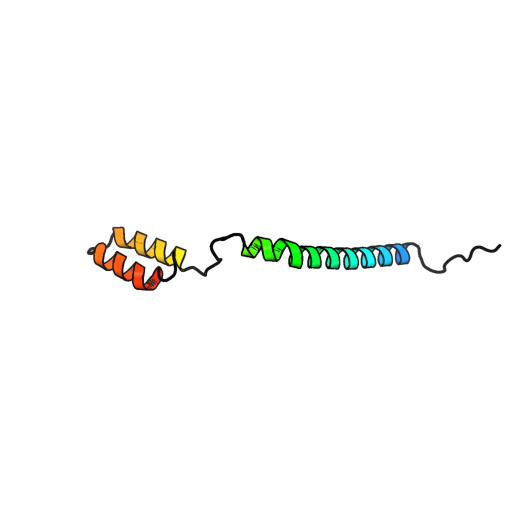 1 80 ?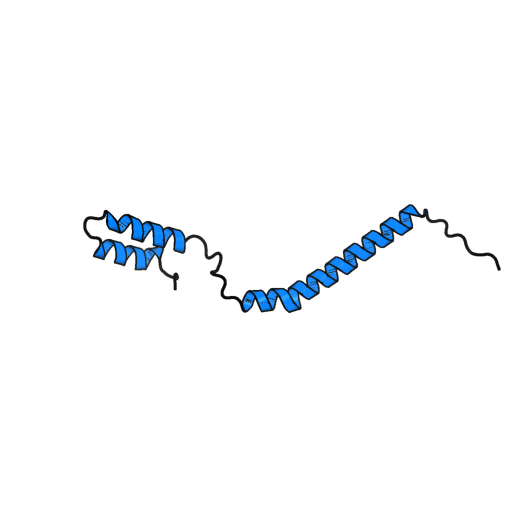 -15.513 10.921 24.353 1.00 75.75 80 LEU A C 1
ATOM 596 O O . LEU A 1 80 ? -15.445 11.239 23.170 1.00 75.75 80 LEU A O 1
ATOM 600 N N . GLU A 1 81 ? -14.559 10.208 24.959 1.00 74.69 81 GLU A N 1
ATOM 601 C CA . GLU A 1 81 ? -13.229 9.961 24.370 1.00 74.69 81 GLU A CA 1
ATOM 602 C C . GLU A 1 81 ? -13.022 8.495 23.962 1.00 74.69 81 GLU A C 1
ATOM 604 O O . GLU A 1 81 ? -12.233 8.197 23.068 1.00 74.69 81 GLU A O 1
ATOM 609 N N . CYS A 1 82 ? -13.732 7.559 24.601 1.00 74.94 82 CYS A N 1
ATOM 610 C CA . CYS A 1 82 ? -13.618 6.123 24.317 1.00 74.94 82 CYS A CA 1
ATOM 611 C C . CYS A 1 82 ? -14.715 5.589 23.382 1.00 74.94 82 CYS A C 1
ATOM 613 O O . CYS A 1 82 ? -14.810 4.375 23.181 1.00 74.94 82 CYS A O 1
ATOM 615 N N . ALA A 1 83 ? -15.559 6.458 22.818 1.00 66.06 83 ALA A N 1
ATOM 616 C CA . ALA A 1 83 ? -16.619 6.051 21.905 1.00 66.06 83 ALA A CA 1
ATOM 617 C C . ALA A 1 83 ? -16.010 5.469 20.614 1.00 66.06 83 ALA A C 1
ATOM 619 O O . ALA A 1 83 ? -15.497 6.196 19.767 1.00 66.06 83 ALA A O 1
ATOM 620 N N . GLY A 1 84 ? -16.045 4.140 20.478 1.00 57.16 84 GLY A N 1
ATOM 621 C CA . GLY A 1 84 ? -15.462 3.409 19.345 1.00 57.16 84 GLY A CA 1
ATOM 622 C C . GLY A 1 84 ? -14.168 2.647 19.656 1.00 57.16 84 GLY A C 1
ATOM 623 O O . GLY A 1 84 ? -13.659 1.957 18.778 1.00 57.16 84 GLY A O 1
ATOM 624 N N . VAL A 1 85 ? -13.660 2.708 20.892 1.00 58.53 85 VAL A N 1
ATOM 625 C CA . VAL A 1 85 ? -12.612 1.797 21.379 1.00 58.53 85 VAL A CA 1
ATOM 626 C C . VAL A 1 85 ? -13.298 0.510 21.853 1.00 58.53 85 VAL A C 1
ATOM 628 O O . VAL A 1 85 ? -13.796 0.451 22.979 1.00 58.53 85 VAL A O 1
ATOM 631 N N . VAL A 1 86 ? -13.398 -0.484 20.965 1.00 46.47 86 VAL A N 1
ATOM 632 C CA . VAL A 1 86 ? -13.883 -1.845 21.277 1.00 46.47 86 VAL A CA 1
ATOM 633 C C . VAL A 1 86 ? -12.705 -2.752 21.597 1.00 46.47 86 VAL A C 1
ATOM 635 O O . VAL A 1 86 ? -11.735 -2.741 20.807 1.00 46.47 86 VAL A O 1
#

Radius of gyration: 29.23 Å; chains: 1; bounding box: 45×27×89 Å

Foldseek 3Di:
DDDDDDPDDPVVVVVVVVVVVVVVVVVVVVCCCVPPVVVVVVVDPDPPVPPCLVVQLVVQLVVLVVDPDSPVSNVVSCVPRVVPVD

Sequence (86 aa):
MAGTESPHSPLARLVLFMVCMAIAGSLVAGTHYYAIDLPQQKNVQTPENAENNNINCILCLHNCQVDSDPISCRTGCKDLECAGVV

Secondary structure (DSSP, 8-state):
------SS-HHHHHHHHHHHHHHHHHHHHHHHIIIIIHHHHHHS-PPP--TTHHHHHHHHHHHTTSSS-HHHHHHHHHHHT-TT--